Protein AF-A0A7X5WPD3-F1 (afdb_monomer_lite)

Foldseek 3Di:
DDFFDDPVSVVVVVVVVVVCVVVVHDDDPDLVRDPDDDYHFDPPDPVRVVVSVVVVVVSVD

Structure (mmCIF, N/CA/C/O backbone):
data_AF-A0A7X5WPD3-F1
#
_entry.id   AF-A0A7X5WPD3-F1
#
loop_
_atom_site.group_PDB
_atom_site.id
_atom_site.type_symbol
_atom_site.label_atom_id
_atom_site.label_alt_id
_atom_site.label_comp_id
_atom_site.label_asym_id
_atom_site.label_entity_id
_atom_site.label_seq_id
_atom_site.pdbx_PDB_ins_code
_atom_site.Cartn_x
_atom_site.Cartn_y
_atom_site.Cartn_z
_atom_site.occupancy
_atom_site.B_iso_or_equiv
_atom_site.auth_seq_id
_atom_site.auth_comp_id
_atom_site.auth_asym_id
_atom_site.auth_atom_id
_atom_site.pdbx_PDB_model_num
ATOM 1 N N . MET A 1 1 ? -0.136 1.193 -4.235 1.00 57.56 1 MET A N 1
ATOM 2 C CA . MET A 1 1 ? -0.043 1.056 -2.768 1.00 57.56 1 MET A CA 1
ATOM 3 C C . MET A 1 1 ? -0.675 2.280 -2.141 1.00 57.56 1 MET A C 1
ATOM 5 O O . MET A 1 1 ? -0.152 3.371 -2.352 1.00 57.56 1 MET A O 1
ATOM 9 N N . SER A 1 2 ? -1.801 2.082 -1.459 1.00 62.31 2 SER A N 1
ATOM 10 C CA . SER A 1 2 ? -2.446 3.107 -0.638 1.00 62.31 2 SER A CA 1
ATOM 11 C C . SER A 1 2 ? -2.089 2.831 0.824 1.00 62.31 2 SER A C 1
ATOM 13 O O . SER A 1 2 ? -2.191 1.687 1.275 1.00 62.31 2 SER A O 1
ATOM 15 N N . THR A 1 3 ? -1.597 3.845 1.532 1.00 69.50 3 THR A N 1
ATOM 16 C CA . THR A 1 3 ? -1.178 3.738 2.934 1.00 69.50 3 THR A CA 1
ATOM 17 C C . THR A 1 3 ? -2.104 4.597 3.775 1.00 69.50 3 THR A C 1
ATOM 19 O O . THR A 1 3 ? -2.167 5.805 3.571 1.00 69.50 3 THR A O 1
ATOM 22 N N . LEU A 1 4 ? -2.793 3.972 4.730 1.00 69.88 4 LEU A N 1
ATOM 23 C CA . LEU A 1 4 ? -3.751 4.632 5.612 1.00 69.88 4 LEU A CA 1
ATOM 24 C C . LEU A 1 4 ? -3.206 4.642 7.044 1.00 69.88 4 LEU A C 1
ATOM 26 O O . LEU A 1 4 ? -2.628 3.656 7.509 1.00 69.88 4 LEU A O 1
ATOM 30 N N . GLY A 1 5 ? -3.377 5.750 7.768 1.00 63.59 5 GLY A N 1
ATOM 31 C CA . GLY A 1 5 ? -2.961 5.883 9.170 1.00 63.59 5 GLY A CA 1
ATOM 32 C C . GLY A 1 5 ? -1.767 6.816 9.409 1.00 63.59 5 GLY A C 1
ATOM 33 O O . GLY A 1 5 ? -1.673 7.891 8.831 1.00 63.59 5 GLY A O 1
ATOM 34 N N . CYS A 1 6 ? -0.890 6.465 10.358 1.00 67.25 6 CYS A N 1
ATOM 35 C CA . CYS A 1 6 ? 0.124 7.378 10.905 1.00 67.25 6 CYS A CA 1
ATOM 36 C C . CYS A 1 6 ? 1.503 7.263 10.226 1.00 67.25 6 CYS A C 1
ATOM 38 O O . CYS A 1 6 ? 1.749 6.366 9.423 1.00 67.25 6 CYS A O 1
ATOM 40 N N . ALA A 1 7 ? 2.449 8.129 10.613 1.00 69.94 7 ALA A N 1
ATOM 41 C CA . ALA A 1 7 ? 3.816 8.165 10.070 1.00 69.94 7 ALA A CA 1
ATOM 42 C C . ALA A 1 7 ? 4.552 6.810 10.117 1.00 69.94 7 ALA A C 1
ATOM 44 O O . ALA A 1 7 ? 5.393 6.526 9.267 1.00 69.94 7 ALA A O 1
ATOM 45 N N . LYS A 1 8 ? 4.210 5.942 11.079 1.00 70.62 8 LYS A N 1
ATOM 46 C CA . LYS A 1 8 ? 4.751 4.581 11.155 1.00 70.62 8 LYS A CA 1
ATOM 47 C C . LYS A 1 8 ? 4.309 3.719 9.968 1.00 70.62 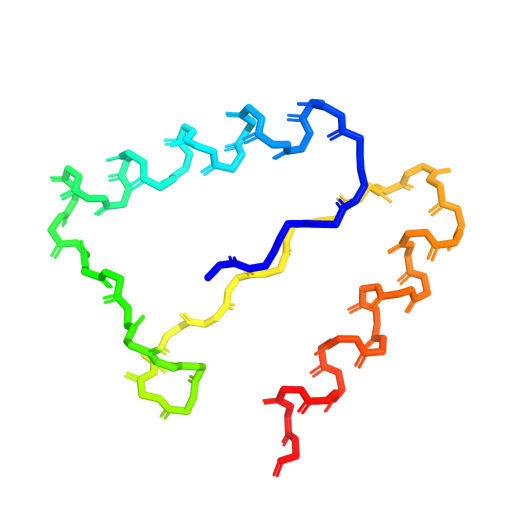8 LYS A C 1
ATOM 49 O O . LYS A 1 8 ? 5.136 3.007 9.405 1.00 70.62 8 LYS A O 1
ATOM 54 N N . ASN A 1 9 ? 3.050 3.836 9.552 1.00 68.81 9 ASN A N 1
ATOM 55 C CA . ASN A 1 9 ? 2.515 3.089 8.418 1.00 68.81 9 ASN A CA 1
ATOM 56 C C . ASN A 1 9 ? 3.183 3.529 7.117 1.00 68.81 9 ASN A C 1
ATOM 58 O O . ASN A 1 9 ? 3.412 2.685 6.259 1.00 68.81 9 ASN A O 1
ATOM 62 N N . GLN A 1 10 ? 3.571 4.801 6.987 1.00 74.12 10 GLN A N 1
ATOM 63 C CA . GLN A 1 10 ? 4.333 5.279 5.832 1.00 74.12 10 GLN A CA 1
ATOM 64 C C . GLN A 1 10 ? 5.720 4.629 5.759 1.00 74.12 10 GLN A C 1
ATOM 66 O O . GLN A 1 10 ? 6.058 4.021 4.750 1.00 74.12 10 GLN A O 1
ATOM 71 N N . VAL A 1 11 ? 6.484 4.659 6.856 1.00 80.06 11 VAL A N 1
ATOM 72 C CA . VAL A 1 11 ? 7.825 4.049 6.908 1.00 80.06 11 VAL A CA 1
ATOM 73 C C . VAL A 1 11 ? 7.770 2.538 6.678 1.00 80.06 11 VAL A C 1
ATOM 75 O O . VAL A 1 11 ? 8.616 1.982 5.979 1.00 80.06 11 VAL A O 1
ATOM 78 N N . ASP A 1 12 ? 6.785 1.859 7.267 1.00 83.00 12 ASP A N 1
ATOM 79 C CA . ASP A 1 12 ? 6.611 0.420 7.074 1.00 83.00 12 ASP A CA 1
ATOM 80 C C . ASP A 1 12 ? 6.195 0.115 5.620 1.00 83.00 12 ASP A C 1
ATOM 82 O O . ASP A 1 12 ? 6.680 -0.848 5.029 1.00 83.00 12 ASP A O 1
ATOM 86 N N . SER A 1 13 ? 5.402 0.991 4.996 1.00 85.25 13 SER A N 1
ATOM 87 C CA . SER A 1 13 ? 5.027 0.883 3.583 1.00 85.25 13 SER A CA 1
ATOM 88 C C . SER A 1 13 ? 6.212 1.047 2.635 1.00 85.25 13 SER A C 1
ATOM 90 O O . SER A 1 13 ? 6.356 0.267 1.695 1.00 85.25 13 SER A O 1
ATOM 92 N N . ASP A 1 14 ? 7.091 2.010 2.901 1.00 86.38 14 ASP A N 1
ATOM 93 C CA . ASP A 1 14 ? 8.282 2.249 2.085 1.00 86.38 14 ASP A CA 1
ATOM 94 C C . ASP A 1 14 ? 9.246 1.055 2.153 1.00 86.38 14 ASP A C 1
ATOM 96 O O . ASP A 1 14 ? 9.767 0.610 1.128 1.00 86.38 14 ASP A O 1
ATOM 100 N N . LYS A 1 15 ? 9.424 0.466 3.346 1.00 88.81 15 LYS A N 1
ATOM 101 C CA . LYS A 1 15 ? 10.220 -0.759 3.529 1.00 88.81 15 LYS A CA 1
ATOM 102 C C . LYS A 1 15 ? 9.649 -1.933 2.743 1.00 88.81 15 LYS A C 1
ATOM 104 O O . LYS A 1 15 ? 10.402 -2.627 2.064 1.00 88.81 15 LYS A O 1
ATOM 109 N N . ILE A 1 16 ? 8.336 -2.147 2.818 1.00 89.38 16 ILE A N 1
ATOM 110 C CA . ILE A 1 16 ? 7.677 -3.224 2.072 1.00 89.38 16 ILE A CA 1
ATOM 111 C C . ILE A 1 16 ? 7.815 -2.980 0.565 1.00 89.38 16 ILE A C 1
ATOM 113 O O . ILE A 1 16 ? 8.146 -3.900 -0.177 1.00 89.38 16 ILE A O 1
ATOM 117 N N . SER A 1 17 ? 7.640 -1.739 0.100 1.00 89.31 17 SER A N 1
ATOM 118 C CA . SER A 1 17 ? 7.813 -1.396 -1.315 1.00 89.31 17 SER A CA 1
ATOM 119 C C . SER A 1 17 ? 9.239 -1.665 -1.804 1.00 89.31 17 SER A C 1
ATOM 121 O O . SER A 1 17 ? 9.415 -2.161 -2.919 1.00 89.31 17 SER A O 1
ATOM 123 N N . ALA A 1 18 ? 10.254 -1.366 -0.990 1.00 90.81 18 ALA A N 1
ATOM 124 C CA . ALA A 1 18 ? 11.646 -1.663 -1.316 1.00 90.81 18 ALA A CA 1
ATOM 125 C C . ALA A 1 18 ? 11.890 -3.177 -1.431 1.00 90.81 18 ALA A C 1
ATOM 127 O O . ALA A 1 18 ? 12.430 -3.628 -2.438 1.00 90.81 18 ALA A O 1
ATOM 128 N N . GLN A 1 19 ? 11.406 -3.965 -0.465 1.00 93.81 19 GLN A N 1
ATOM 129 C CA . GLN A 1 19 ? 11.530 -5.430 -0.477 1.00 93.81 19 GLN A CA 1
ATOM 130 C C . GLN A 1 19 ? 10.830 -6.070 -1.680 1.00 93.81 19 GLN A C 1
ATOM 132 O O . GLN A 1 19 ? 11.376 -6.971 -2.311 1.00 93.81 19 GLN A O 1
ATOM 137 N N . LEU A 1 20 ? 9.634 -5.592 -2.030 1.00 92.75 20 LEU A N 1
ATOM 138 C CA . LEU A 1 20 ? 8.909 -6.065 -3.210 1.00 92.75 20 LEU A CA 1
ATOM 139 C C . LEU A 1 20 ? 9.674 -5.741 -4.499 1.00 92.75 20 LEU A C 1
ATOM 141 O O . LEU A 1 20 ? 9.765 -6.584 -5.387 1.00 92.75 20 LEU A O 1
ATOM 145 N N . THR A 1 21 ? 10.279 -4.556 -4.577 1.00 92.12 21 THR A N 1
ATOM 146 C CA . THR A 1 21 ? 11.110 -4.171 -5.726 1.00 92.12 21 THR A CA 1
ATOM 147 C C . THR A 1 21 ? 12.353 -5.059 -5.836 1.00 92.12 21 THR A C 1
ATOM 149 O O . THR A 1 21 ? 12.655 -5.547 -6.922 1.00 92.12 21 THR A O 1
ATOM 152 N N . GLU A 1 22 ? 13.045 -5.332 -4.724 1.00 95.06 22 GLU A N 1
ATOM 153 C CA . GLU A 1 22 ? 14.192 -6.256 -4.689 1.00 95.06 22 GLU A CA 1
ATOM 154 C C . GLU A 1 22 ? 13.809 -7.689 -5.083 1.00 95.06 22 GLU A C 1
ATOM 156 O O . GLU A 1 22 ? 14.586 -8.378 -5.740 1.00 95.06 22 GLU A O 1
ATOM 161 N N . ALA A 1 23 ? 12.594 -8.125 -4.745 1.00 94.69 23 ALA A N 1
ATOM 162 C CA . ALA A 1 23 ? 12.051 -9.418 -5.151 1.00 94.69 23 ALA A CA 1
ATOM 163 C C . ALA A 1 23 ? 11.565 -9.461 -6.618 1.00 94.69 23 ALA A C 1
ATOM 165 O O . ALA A 1 23 ? 11.090 -10.501 -7.072 1.00 94.69 23 ALA A O 1
ATOM 166 N N . GLY A 1 24 ? 11.692 -8.362 -7.372 1.00 94.69 24 GLY A N 1
ATOM 167 C CA . GLY A 1 24 ? 11.355 -8.283 -8.797 1.00 94.69 24 GLY A CA 1
ATOM 168 C C . GLY A 1 24 ? 9.907 -7.892 -9.101 1.00 94.69 24 GLY A C 1
ATOM 169 O O . GLY A 1 24 ? 9.516 -7.863 -10.271 1.00 94.69 24 GLY A O 1
ATOM 170 N N . TYR A 1 25 ? 9.110 -7.559 -8.083 1.00 93.88 25 TYR A N 1
ATOM 171 C CA . TYR A 1 25 ? 7.775 -7.009 -8.296 1.00 93.88 25 TYR A CA 1
ATOM 172 C C . TYR A 1 25 ? 7.871 -5.574 -8.814 1.00 93.88 25 TYR A C 1
ATOM 174 O O . TYR A 1 25 ? 8.785 -4.818 -8.482 1.00 93.88 25 TYR A O 1
ATOM 182 N N . ARG A 1 26 ? 6.891 -5.179 -9.627 1.00 92.06 26 ARG A N 1
ATOM 183 C CA . ARG A 1 26 ? 6.782 -3.821 -10.163 1.00 92.06 26 ARG A CA 1
ATOM 184 C C . ARG A 1 26 ? 5.520 -3.166 -9.641 1.00 92.06 26 ARG A C 1
ATOM 186 O O . ARG A 1 26 ? 4.496 -3.817 -9.458 1.00 92.06 26 ARG A O 1
ATOM 193 N N . ARG A 1 27 ? 5.596 -1.858 -9.419 1.00 90.19 27 ARG A N 1
ATOM 194 C CA . ARG A 1 27 ? 4.423 -1.065 -9.061 1.00 90.19 27 ARG A CA 1
ATOM 195 C C . ARG A 1 27 ? 3.527 -0.939 -10.293 1.00 90.19 27 ARG A C 1
ATOM 197 O O . ARG A 1 27 ? 3.997 -0.498 -11.337 1.00 90.19 27 ARG A O 1
ATOM 204 N N . ALA A 1 28 ? 2.266 -1.335 -10.156 1.00 92.31 28 ALA A N 1
ATOM 205 C CA . ALA A 1 28 ? 1.257 -1.129 -11.187 1.00 92.31 28 ALA A CA 1
ATOM 206 C C . ALA A 1 28 ? 0.890 0.360 -11.314 1.00 92.31 28 ALA A C 1
ATOM 208 O O . ALA A 1 28 ? 1.005 1.120 -10.345 1.00 92.31 28 ALA A O 1
ATOM 209 N N . GLU A 1 29 ? 0.449 0.761 -12.507 1.00 89.06 29 GLU A N 1
ATOM 210 C CA . GLU A 1 29 ? 0.050 2.142 -12.820 1.00 89.06 29 GLU A CA 1
ATOM 211 C C . GLU A 1 29 ? -1.313 2.509 -12.212 1.00 89.06 29 GLU A C 1
ATOM 213 O O . GLU A 1 29 ? -1.531 3.657 -11.830 1.00 89.06 29 GLU A O 1
ATOM 218 N N . SER A 1 30 ? -2.197 1.522 -12.054 1.00 88.88 30 SER A N 1
ATOM 219 C CA . SER A 1 30 ? -3.489 1.632 -11.375 1.00 88.88 30 SER A CA 1
ATOM 220 C C . SER A 1 30 ? -3.791 0.352 -10.580 1.00 88.88 30 SER A C 1
ATOM 222 O O . SER A 1 30 ? -3.144 -0.675 -10.819 1.00 88.88 30 SER A O 1
ATOM 224 N N . PRO A 1 31 ? -4.742 0.386 -9.627 1.00 87.06 31 PRO A N 1
ATOM 225 C CA . PRO A 1 31 ? -5.215 -0.819 -8.947 1.00 87.06 31 PRO A CA 1
ATOM 226 C C . PRO A 1 31 ? -5.751 -1.883 -9.915 1.00 87.06 31 PRO A C 1
ATOM 228 O O . PRO A 1 31 ? -5.382 -3.042 -9.779 1.00 87.06 31 PRO A O 1
ATOM 231 N N . ASP A 1 32 ? -6.502 -1.479 -10.943 1.00 88.12 32 ASP A N 1
ATOM 232 C CA . ASP A 1 32 ? -7.088 -2.388 -11.948 1.00 88.12 32 ASP A CA 1
ATOM 233 C C . ASP A 1 32 ? -6.036 -3.133 -12.782 1.00 88.12 32 ASP A C 1
ATOM 235 O O . ASP A 1 32 ? -6.293 -4.203 -13.329 1.00 88.12 32 ASP A O 1
ATOM 239 N N . ALA A 1 33 ? -4.839 -2.555 -12.904 1.00 90.25 33 ALA A N 1
ATOM 240 C CA . ALA A 1 33 ? -3.710 -3.143 -13.617 1.00 90.25 33 ALA A CA 1
ATOM 241 C C . ALA A 1 33 ? -2.780 -3.961 -12.701 1.00 90.25 33 ALA A C 1
ATOM 243 O O . ALA A 1 33 ? -1.734 -4.428 -13.156 1.00 90.25 33 ALA A O 1
ATOM 244 N N . ALA A 1 34 ? -3.098 -4.085 -11.409 1.00 91.62 34 ALA A N 1
ATOM 245 C CA . ALA A 1 34 ? -2.267 -4.784 -10.439 1.00 91.62 34 ALA A CA 1
ATOM 246 C C . ALA A 1 34 ? -2.672 -6.257 -10.301 1.00 91.62 34 ALA A C 1
ATOM 248 O O . ALA A 1 34 ? -3.840 -6.570 -10.105 1.00 91.62 34 ALA A O 1
ATOM 249 N N . ASP A 1 35 ? -1.687 -7.160 -10.277 1.00 91.81 35 ASP A N 1
ATOM 250 C CA . ASP A 1 35 ? -1.927 -8.569 -9.926 1.00 91.81 35 ASP A CA 1
ATOM 251 C C . ASP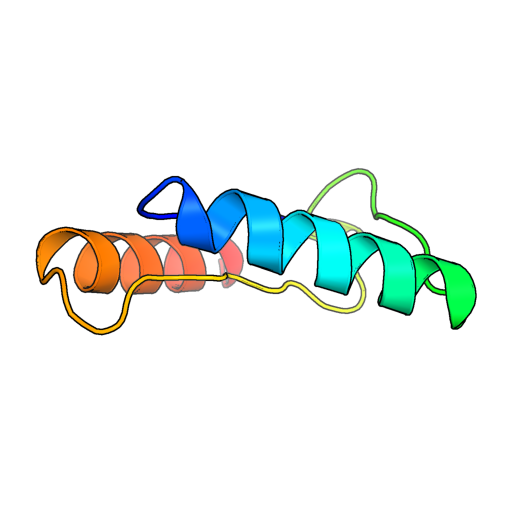 A 1 35 ? -2.320 -8.733 -8.446 1.00 91.81 35 ASP A C 1
ATOM 253 O O . ASP A 1 35 ? -3.019 -9.671 -8.066 1.00 91.81 35 ASP A O 1
ATOM 257 N N . VAL A 1 36 ? -1.822 -7.831 -7.591 1.00 89.69 36 VAL A N 1
ATOM 258 C CA . VAL A 1 36 ? -2.056 -7.820 -6.144 1.00 89.69 36 VAL A CA 1
ATOM 259 C C . VAL A 1 36 ? -2.164 -6.379 -5.656 1.00 89.69 36 VAL A C 1
ATOM 261 O O . VAL A 1 36 ? -1.280 -5.554 -5.908 1.00 89.69 36 VAL A O 1
ATOM 264 N N . VAL A 1 37 ? -3.207 -6.094 -4.875 1.00 89.88 37 VAL A N 1
ATOM 265 C CA . VAL A 1 37 ? -3.376 -4.820 -4.169 1.00 89.88 37 VAL A CA 1
ATOM 266 C C . VAL A 1 37 ? -3.178 -5.033 -2.669 1.00 89.88 37 VAL A C 1
ATOM 268 O O . VAL A 1 37 ? -3.727 -5.957 -2.075 1.00 89.88 37 VAL A O 1
ATOM 271 N N . MET A 1 38 ? -2.372 -4.170 -2.047 1.00 87.81 38 MET A N 1
ATOM 272 C CA . MET A 1 38 ? -2.103 -4.187 -0.608 1.00 87.81 38 MET A CA 1
ATOM 273 C C . MET A 1 38 ? -2.562 -2.875 0.029 1.00 87.81 38 MET A C 1
ATOM 275 O O . MET A 1 38 ? -2.134 -1.794 -0.394 1.00 87.81 38 MET A O 1
ATOM 279 N N . VAL A 1 39 ? -3.380 -2.997 1.076 1.00 87.25 39 VAL A N 1
ATOM 280 C CA . VAL A 1 39 ? -3.852 -1.898 1.927 1.00 87.25 39 VAL A CA 1
ATOM 281 C C . VAL A 1 39 ? -3.205 -2.050 3.304 1.00 87.25 39 VAL A C 1
ATOM 283 O O . VAL A 1 39 ? -3.408 -3.053 3.985 1.00 87.25 39 VAL A O 1
ATOM 286 N N . ASN A 1 40 ? -2.391 -1.072 3.706 1.00 83.88 40 ASN A N 1
ATOM 287 C CA . ASN A 1 40 ? -1.772 -1.036 5.033 1.00 83.88 40 ASN A CA 1
ATOM 288 C C . ASN A 1 40 ? -2.560 -0.075 5.932 1.00 83.88 40 ASN A C 1
ATOM 290 O O . ASN A 1 40 ? -2.629 1.116 5.623 1.00 83.88 40 ASN A O 1
ATOM 294 N N . THR A 1 41 ? -3.131 -0.580 7.028 1.00 84.25 41 THR A N 1
ATOM 295 C CA . THR A 1 41 ? -3.939 0.205 7.974 1.00 84.25 41 THR A CA 1
ATOM 296 C C . THR A 1 41 ? -3.450 0.066 9.417 1.00 84.25 41 THR A C 1
ATOM 298 O O . THR A 1 41 ? -2.727 -0.861 9.783 1.00 84.25 41 THR A O 1
ATOM 301 N N . CYS A 1 42 ? -3.852 1.005 10.273 1.00 82.25 42 CYS A N 1
ATOM 302 C CA . CYS A 1 42 ? -3.603 0.932 11.703 1.00 82.25 42 CYS A CA 1
ATOM 303 C C . CYS A 1 42 ? -4.676 0.092 12.403 1.00 82.25 42 CYS A C 1
ATOM 305 O O . CYS A 1 42 ? -5.843 0.469 12.467 1.00 82.25 42 CYS A O 1
ATOM 307 N N . ALA A 1 43 ? -4.258 -0.993 13.053 1.00 80.69 43 ALA A N 1
ATOM 308 C CA . ALA A 1 43 ? -5.165 -1.830 13.828 1.00 80.69 43 ALA A CA 1
ATOM 309 C C . ALA A 1 43 ? -5.642 -1.189 15.143 1.00 80.69 43 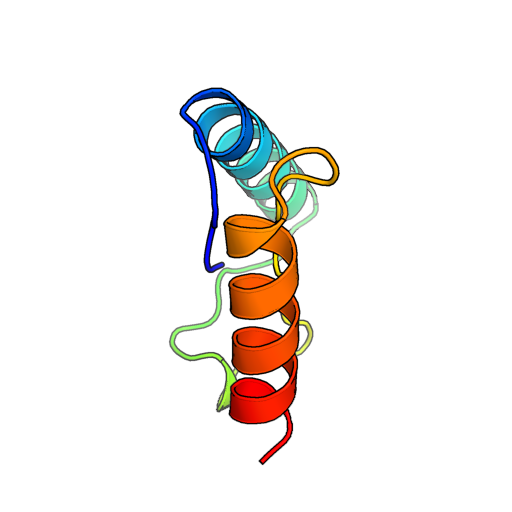ALA A C 1
ATOM 311 O O . ALA A 1 43 ? -6.459 -1.796 15.813 1.00 80.69 43 ALA A O 1
ATOM 312 N N . PHE A 1 44 ? -5.175 -0.012 15.561 1.00 83.06 44 PHE A N 1
ATOM 313 C CA . PHE A 1 44 ? -5.557 0.576 16.858 1.00 83.06 44 PHE A CA 1
ATOM 314 C C . PHE A 1 44 ? -6.526 1.753 16.747 1.00 83.06 44 PHE A C 1
ATOM 316 O O . PHE A 1 44 ? -7.184 2.093 17.725 1.00 83.06 44 PHE A O 1
ATOM 323 N N . VAL A 1 45 ? -6.610 2.379 15.574 1.00 85.31 45 VAL A N 1
ATOM 324 C CA . VAL A 1 45 ? -7.439 3.564 15.356 1.00 85.31 45 VAL A CA 1
ATOM 325 C C . VAL A 1 45 ? -8.714 3.132 14.647 1.00 85.31 45 VAL A C 1
ATOM 327 O O . VAL A 1 45 ? -8.658 2.700 13.501 1.00 85.31 45 VAL A O 1
ATOM 330 N N . GLU A 1 46 ? -9.857 3.273 15.317 1.00 86.50 46 GLU A N 1
ATOM 331 C CA . GLU A 1 46 ? -11.165 2.854 14.791 1.00 86.50 46 GLU A CA 1
ATOM 332 C C . GLU A 1 46 ? -11.468 3.487 13.423 1.00 86.50 46 GLU A C 1
ATOM 334 O O . GLU A 1 46 ? -11.835 2.789 12.484 1.00 86.50 46 GLU A O 1
ATOM 339 N N . ALA A 1 47 ? -11.203 4.790 13.272 1.00 84.31 47 ALA A N 1
ATOM 340 C CA . ALA A 1 47 ? -11.391 5.496 12.004 1.00 84.31 47 ALA A CA 1
ATOM 341 C C . ALA A 1 47 ? -10.545 4.901 10.862 1.00 84.31 47 ALA A C 1
ATOM 343 O O . ALA A 1 47 ? -11.049 4.724 9.760 1.00 84.31 47 ALA A O 1
ATOM 344 N N . ALA A 1 48 ? -9.292 4.519 11.138 1.00 80.88 48 ALA A N 1
ATOM 345 C CA . ALA A 1 48 ? -8.415 3.905 10.140 1.00 80.88 48 ALA A CA 1
ATOM 346 C C . ALA A 1 48 ? -8.866 2.482 9.765 1.00 80.88 48 ALA A C 1
ATOM 348 O O . ALA A 1 48 ? -8.641 2.030 8.642 1.00 80.88 48 ALA A O 1
ATOM 349 N N . ARG A 1 49 ? -9.507 1.760 10.695 1.00 84.44 49 ARG A N 1
ATOM 350 C CA . ARG A 1 49 ? -10.109 0.452 10.404 1.00 84.44 49 ARG A CA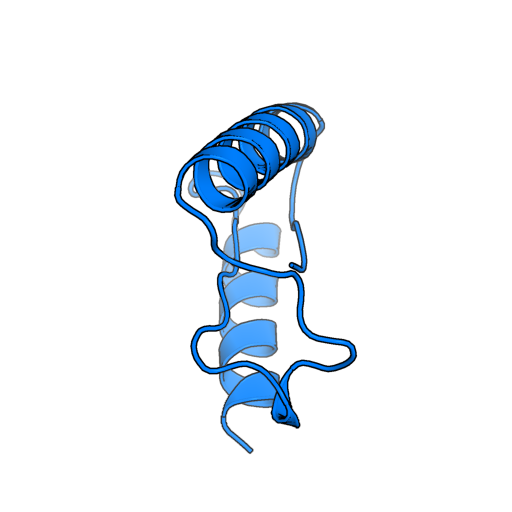 1
ATOM 351 C C . ARG A 1 49 ? -11.301 0.598 9.465 1.00 84.44 49 ARG A C 1
ATOM 353 O O . ARG A 1 49 ? -11.364 -0.141 8.490 1.00 84.44 49 ARG A O 1
ATOM 360 N N . GLN A 1 50 ? -12.195 1.551 9.736 1.00 88.25 50 GLN A N 1
ATOM 361 C CA . GLN A 1 50 ? -13.350 1.806 8.872 1.00 88.25 50 GLN A CA 1
ATOM 362 C C . GLN A 1 50 ? -12.902 2.229 7.468 1.00 88.25 50 GLN A C 1
ATOM 364 O O . GLN A 1 50 ? -13.283 1.589 6.498 1.00 88.25 50 GLN A O 1
ATOM 369 N N . GLU A 1 51 ? -11.988 3.200 7.374 1.00 86.12 51 GLU A N 1
ATOM 370 C CA . GLU A 1 51 ? -11.422 3.660 6.097 1.00 86.12 51 GLU A CA 1
ATOM 371 C C . GLU A 1 51 ? -10.762 2.517 5.307 1.00 86.12 51 GLU A C 1
ATOM 373 O O . GLU A 1 51 ? -10.862 2.447 4.084 1.00 86.12 51 GLU A O 1
ATOM 378 N N . SER A 1 52 ? -10.114 1.577 6.003 1.00 87.31 52 SER A N 1
ATOM 379 C CA . SER A 1 52 ? -9.527 0.399 5.365 1.00 87.31 52 SER A CA 1
ATOM 380 C C . SER A 1 52 ? -10.567 -0.570 4.820 1.00 87.31 52 SER A C 1
ATOM 382 O O . SER A 1 52 ? -10.296 -1.196 3.801 1.00 87.31 52 SER A O 1
ATOM 384 N N . ILE A 1 53 ? -11.699 -0.753 5.505 1.00 87.69 53 ILE A N 1
ATOM 385 C CA . ILE A 1 53 ? -12.791 -1.603 5.016 1.00 87.69 53 ILE A CA 1
ATOM 386 C C . ILE A 1 53 ? -13.384 -0.967 3.765 1.00 87.69 53 ILE A C 1
ATOM 388 O O . ILE A 1 53 ? -13.478 -1.639 2.744 1.00 87.69 53 ILE A O 1
ATOM 392 N N . ASP A 1 54 ? -13.692 0.326 3.836 1.00 89.19 54 ASP A N 1
ATOM 393 C CA . ASP A 1 54 ? -14.267 1.080 2.725 1.00 89.19 54 ASP A CA 1
ATOM 394 C C . ASP A 1 54 ? -13.334 1.025 1.503 1.00 89.19 54 ASP A C 1
ATOM 396 O O . ASP A 1 54 ? -13.756 0.638 0.422 1.00 89.19 54 ASP A O 1
ATOM 400 N N . THR A 1 55 ? -12.028 1.242 1.701 1.00 87.81 55 T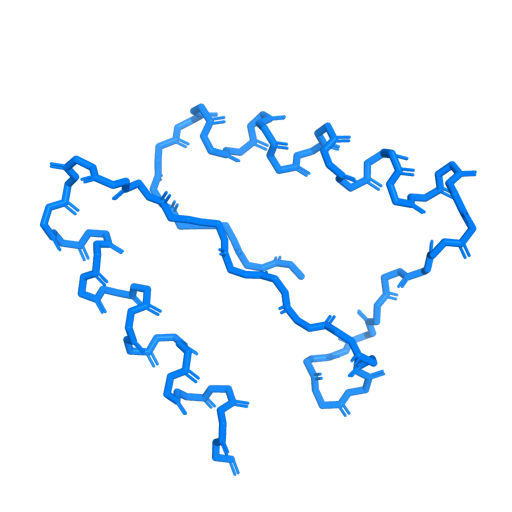HR A N 1
ATOM 401 C CA . THR A 1 55 ? -11.021 1.134 0.627 1.00 87.81 55 THR A CA 1
ATOM 402 C C . THR A 1 55 ? -10.980 -0.259 -0.004 1.00 87.81 55 THR A C 1
ATOM 404 O O . THR A 1 55 ? -10.796 -0.383 -1.209 1.00 87.81 55 THR A O 1
ATOM 407 N N . VAL A 1 56 ? -11.095 -1.326 0.793 1.00 87.00 56 VAL A N 1
ATOM 408 C CA . VAL A 1 56 ? -11.094 -2.698 0.259 1.00 87.00 56 VAL A CA 1
ATOM 409 C C . VAL A 1 56 ? -12.365 -2.976 -0.542 1.00 87.00 56 VAL A C 1
ATOM 411 O O . VAL A 1 56 ? -12.278 -3.668 -1.551 1.00 87.00 56 VAL A O 1
ATOM 414 N N . LEU A 1 57 ? -13.513 -2.444 -0.115 1.00 89.25 57 LEU A N 1
ATOM 415 C CA . LEU A 1 57 ? -14.773 -2.560 -0.849 1.00 89.25 57 LEU A CA 1
ATOM 416 C C . LEU A 1 57 ? -14.722 -1.776 -2.167 1.00 89.25 57 LEU A C 1
ATOM 418 O O . LEU A 1 57 ? -15.028 -2.352 -3.203 1.00 89.25 57 LEU A O 1
ATOM 422 N N . ASP A 1 58 ? -14.224 -0.537 -2.148 1.00 87.69 58 ASP A N 1
ATOM 423 C CA . ASP A 1 58 ? -14.065 0.306 -3.344 1.00 87.69 58 ASP A CA 1
ATOM 424 C C . ASP A 1 58 ? -13.129 -0.315 -4.396 1.00 87.69 58 ASP A C 1
ATOM 426 O O . ASP A 1 58 ? -13.242 -0.030 -5.581 1.00 87.69 58 ASP A O 1
ATOM 430 N N . LEU A 1 59 ? -12.168 -1.137 -3.963 1.00 84.44 59 LEU A N 1
ATOM 431 C CA . LEU A 1 59 ? -11.234 -1.851 -4.841 1.00 84.44 59 LEU A CA 1
ATOM 432 C C . LEU A 1 59 ? -11.783 -3.186 -5.367 1.00 84.44 59 LEU A C 1
ATOM 434 O O . LEU A 1 59 ? -11.130 -3.813 -6.203 1.00 84.44 59 LEU A O 1
ATOM 438 N N . ALA A 1 60 ? -12.895 -3.672 -4.813 1.00 77.50 60 ALA A N 1
ATOM 439 C CA . ALA A 1 60 ? -13.515 -4.937 -5.198 1.00 77.50 60 ALA A CA 1
ATOM 440 C C . ALA A 1 60 ? -14.634 -4.770 -6.242 1.00 77.50 60 ALA A C 1
ATOM 442 O O . ALA A 1 60 ? -15.043 -5.776 -6.829 1.00 77.50 60 ALA A O 1
ATOM 443 N N . ASP A 1 61 ? -15.107 -3.539 -6.448 1.00 64.75 61 ASP A N 1
ATOM 444 C CA . ASP A 1 61 ? -16.084 -3.143 -7.472 1.00 64.75 61 ASP A CA 1
ATOM 445 C C . ASP A 1 61 ? -15.404 -2.754 -8.799 1.00 64.75 61 ASP A C 1
ATOM 447 O O . ASP A 1 61 ? -15.991 -3.061 -9.867 1.00 64.75 61 ASP A O 1
#

Sequence (61 aa):
MSTLGCAKNQVDSDKISAQLTEAGYRRAESPDAADVVMVNTCAFVEAARQESIDTVLDLAD

Radius of gyration: 12.24 Å; chains: 1; bounding box: 30×18×30 Å

Secondary structure (DSSP, 8-state):
-EE-SSH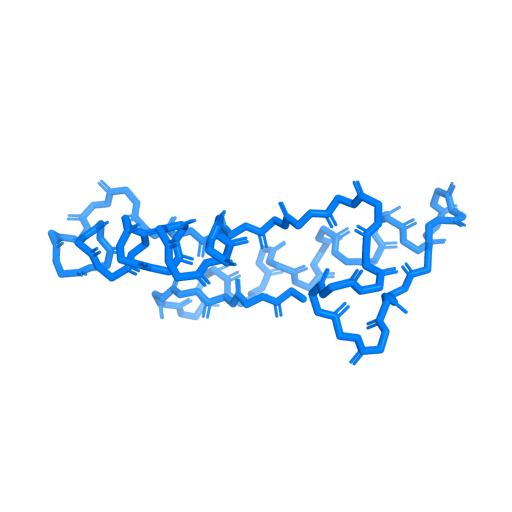HHHHHHHHHHHHHHHTT----SSGGG-S---EE--TT-HHHHHHHHHHHHHTT-

pLDDT: mean 84.13, std 8.96, range [57.56, 95.06]